Protein AF-A0A6V7PBT8-F1 (afdb_monomer_lite)

Organism: NCBI:txid296719

pLDDT: mean 87.95, std 11.28, range [45.28, 98.25]

Secondary structure (DSSP, 8-state):
----------HHHHHHHHHHHHTPPPPEEEEEE-TTS-EEEEEEEEEEEETTEEEEEEEE---BS-HHHHHHHHHHHHHHHHHHHHT-----TTHHHHHHHHHHHHHHHHHHHHHHHHHHHHHHHHHHHHHHHHHHHHHHHHHHHHHHHHHHHHHHHHHHHHHHHHHHHS--

Radius of gyration: 43.26 Å; chains: 1; bounding box: 89×52×121 Å

Foldseek 3Di:
DDPPDDDDDQLLVVLVVVCVVVVHDDKDKDWDQDPVCWIKIWIWGWADPDPPDTDTDIQIADTDNDNSVRNSRNSVRVVVVCCVRVVDDDDDPCVVVVVVVVVVVVVVVVVVVVVVVVVVVVVVVVVVVVVVVVVVVVVVVVVVVVVVVVVVVVVVVVVVVVVVVVVVVVPD

Sequence (172 aa):
MASHFIVEKNFQRLLRNIYEKFSLPPPRYGITVGSSDQFYAFVDVQVPRCSRFMEVITCWDSPSSDSSLSENEAARAAIETLRNELQFDIRDANYIGKNYFKNLYDSASQKYEDFRNEYEMLKKEHAVLKRFHKSLLDERDRILSDWNEIRASIGKCHNLLAQSDIDSMDAD

Structure (mmCIF, N/CA/C/O backbone):
data_AF-A0A6V7PBT8-F1
#
_entry.id   AF-A0A6V7PBT8-F1
#
loop_
_atom_site.group_PDB
_atom_site.id
_atom_site.type_symbol
_atom_site.label_atom_id
_atom_site.label_alt_id
_atom_site.label_comp_id
_atom_site.label_asym_id
_atom_site.label_entity_id
_atom_site.label_seq_id
_atom_site.pdbx_PDB_ins_code
_atom_site.Cartn_x
_atom_site.Cartn_y
_atom_site.Cartn_z
_atom_site.occupancy
_atom_site.B_iso_or_equiv
_atom_site.auth_seq_id
_atom_site.auth_comp_id
_atom_site.auth_asym_id
_atom_site.auth_atom_id
_atom_site.pdbx_PDB_model_num
ATOM 1 N N . MET A 1 1 ? -24.914 -35.482 15.666 1.00 46.34 1 MET A N 1
ATOM 2 C CA . MET A 1 1 ? -24.834 -34.034 15.389 1.00 46.34 1 MET A CA 1
ATOM 3 C C . MET A 1 1 ? -23.778 -33.463 16.319 1.00 46.34 1 MET A C 1
ATOM 5 O O . MET A 1 1 ? -24.002 -33.472 17.520 1.00 46.34 1 MET A O 1
ATOM 9 N N . ALA A 1 2 ? -22.596 -33.109 15.809 1.00 47.97 2 ALA A N 1
ATOM 10 C CA . ALA A 1 2 ? -21.560 -32.494 16.636 1.00 47.97 2 ALA A CA 1
ATOM 11 C C . ALA A 1 2 ? -22.001 -31.061 16.959 1.00 47.97 2 ALA A C 1
ATOM 13 O O . ALA A 1 2 ? -22.192 -30.259 16.046 1.00 47.97 2 ALA A O 1
ATOM 14 N N . SER A 1 3 ? -22.228 -30.759 18.237 1.00 55.19 3 SER A N 1
ATOM 15 C CA . SER A 1 3 ? -22.480 -29.394 18.691 1.00 55.19 3 SER A CA 1
ATOM 16 C C . SER A 1 3 ? -21.241 -28.556 18.389 1.00 55.19 3 SER A C 1
ATOM 18 O O . SER A 1 3 ? -20.161 -28.838 18.911 1.00 55.19 3 SER A O 1
ATOM 20 N N . HIS A 1 4 ? -21.387 -27.553 17.527 1.00 54.03 4 HIS A N 1
ATOM 21 C CA . HIS A 1 4 ? -20.340 -26.576 17.262 1.00 54.03 4 HIS A CA 1
ATOM 22 C C . HIS A 1 4 ? -20.017 -25.849 18.576 1.00 54.03 4 HIS A C 1
ATOM 24 O O . HIS A 1 4 ? -20.851 -25.118 19.103 1.00 54.03 4 HIS A O 1
ATOM 30 N N . PHE A 1 5 ? -18.831 -26.087 19.136 1.00 63.47 5 PHE A N 1
ATOM 31 C CA . PHE A 1 5 ? -18.360 -25.374 20.320 1.00 63.47 5 PHE A CA 1
ATOM 32 C C . PHE A 1 5 ? -17.802 -24.021 19.876 1.00 63.47 5 PHE A C 1
ATOM 34 O O . PHE A 1 5 ? -16.761 -23.957 19.220 1.00 63.47 5 PHE A O 1
ATOM 41 N N . ILE A 1 6 ? -18.526 -22.947 20.183 1.00 65.75 6 ILE A N 1
ATOM 42 C CA . ILE A 1 6 ? -18.119 -21.575 19.879 1.00 65.75 6 ILE A CA 1
ATOM 43 C C . ILE A 1 6 ? -17.481 -20.996 21.141 1.00 65.75 6 ILE A C 1
ATOM 45 O O . ILE A 1 6 ? -18.119 -20.919 22.188 1.00 65.75 6 ILE A O 1
ATOM 49 N N . VAL A 1 7 ? -16.209 -20.602 21.047 1.00 68.75 7 VAL A N 1
ATOM 50 C CA . VAL A 1 7 ? -15.530 -19.839 22.101 1.00 68.75 7 VAL A CA 1
ATOM 51 C C . VAL A 1 7 ? -15.618 -18.366 21.741 1.00 68.75 7 VAL A C 1
ATOM 53 O O . VAL A 1 7 ? -14.921 -17.902 20.838 1.00 68.75 7 VAL A O 1
ATOM 56 N N . GLU A 1 8 ? -16.459 -17.626 22.452 1.00 69.12 8 GLU A N 1
ATOM 57 C CA . GLU A 1 8 ? -16.557 -16.181 22.277 1.00 69.12 8 GLU A CA 1
ATOM 58 C C . GLU A 1 8 ? -15.432 -15.457 23.020 1.00 69.12 8 GLU A C 1
ATOM 60 O O . GLU A 1 8 ? -15.123 -15.728 24.185 1.00 69.12 8 GLU A O 1
ATOM 65 N N . LYS A 1 9 ? -14.788 -14.512 22.328 1.00 78.88 9 LYS A N 1
ATOM 66 C CA . LYS A 1 9 ? -13.812 -13.619 22.953 1.00 78.88 9 LYS A CA 1
ATOM 67 C C . LYS A 1 9 ? -14.560 -12.564 23.768 1.00 78.88 9 LYS A C 1
ATOM 69 O O . LYS A 1 9 ? -15.407 -11.849 23.243 1.00 78.88 9 LYS A O 1
ATOM 74 N N . ASN A 1 10 ? -14.186 -12.422 25.036 1.00 88.69 10 ASN A N 1
ATOM 75 C CA . ASN A 1 10 ? -14.678 -11.351 25.897 1.00 88.69 10 ASN A CA 1
ATOM 76 C C . ASN A 1 10 ? -13.797 -10.098 25.718 1.00 88.69 10 ASN A C 1
ATOM 78 O O . ASN A 1 10 ? -12.714 -9.985 26.307 1.00 88.69 10 ASN A O 1
ATOM 82 N N . PHE A 1 11 ? -14.251 -9.176 24.871 1.00 90.31 11 PHE A N 1
ATOM 83 C CA . PHE A 1 11 ? -13.593 -7.904 24.590 1.00 90.31 11 PHE A CA 1
ATOM 84 C C . PHE A 1 11 ? -13.675 -6.937 25.768 1.00 90.31 11 PHE A C 1
ATOM 86 O O . PHE A 1 11 ? -12.732 -6.177 25.962 1.00 90.31 11 PHE A O 1
ATOM 93 N N . GLN A 1 12 ? -14.699 -7.011 26.621 1.00 91.56 12 GLN A N 1
ATOM 94 C CA . GLN A 1 12 ? -14.762 -6.181 27.831 1.00 91.56 12 GLN A CA 1
ATOM 95 C C . GLN A 1 12 ? -13.568 -6.447 28.765 1.00 91.56 12 GLN A C 1
ATOM 97 O O . GLN A 1 12 ? -12.930 -5.519 29.271 1.00 91.56 12 GLN A O 1
ATOM 102 N N . ARG A 1 13 ? -13.211 -7.726 28.961 1.00 90.94 13 ARG A N 1
ATOM 103 C CA . ARG A 1 13 ? -12.040 -8.123 29.757 1.00 90.94 13 ARG A CA 1
ATOM 104 C C . ARG A 1 13 ? -10.741 -7.675 29.097 1.00 90.94 13 ARG A C 1
ATOM 106 O O . ARG A 1 13 ? -9.835 -7.208 29.780 1.00 90.94 13 ARG A O 1
ATOM 113 N N . LEU A 1 14 ? -10.646 -7.809 27.776 1.00 90.81 14 LEU A N 1
ATOM 114 C CA . LEU A 1 14 ? -9.475 -7.351 27.031 1.00 90.81 14 LEU A CA 1
ATOM 115 C C . LEU A 1 14 ? -9.308 -5.827 27.122 1.00 90.81 14 LEU A C 1
ATOM 117 O O . LEU A 1 14 ? -8.197 -5.364 27.368 1.00 90.81 14 LEU A O 1
ATOM 121 N N . LEU A 1 15 ? -10.399 -5.067 26.994 1.00 92.12 15 LEU A N 1
ATOM 122 C CA . LEU A 1 15 ? -10.407 -3.616 27.153 1.00 92.12 15 LEU A CA 1
ATOM 123 C C . LEU A 1 15 ? -9.925 -3.236 28.554 1.00 92.12 15 LEU A C 1
ATOM 125 O O . LEU A 1 15 ? -9.025 -2.415 28.681 1.00 92.12 15 LEU A O 1
ATOM 129 N N . ARG A 1 16 ? -10.423 -3.896 29.606 1.00 91.62 16 ARG A N 1
ATOM 130 C CA . ARG A 1 16 ? -9.945 -3.663 30.979 1.00 91.62 16 ARG A CA 1
ATOM 131 C C . ARG A 1 16 ? -8.432 -3.865 31.113 1.00 91.62 16 ARG A C 1
ATOM 133 O O . ARG A 1 16 ? -7.751 -2.986 31.629 1.00 91.62 16 ARG A O 1
ATOM 140 N N . ASN A 1 17 ? -7.902 -4.963 30.575 1.00 91.06 17 ASN A N 1
ATOM 141 C CA . ASN A 1 17 ? -6.462 -5.239 30.604 1.00 91.06 17 ASN A CA 1
ATOM 142 C C . ASN A 1 17 ? -5.644 -4.170 29.855 1.00 91.06 17 ASN A C 1
ATOM 144 O O . ASN A 1 17 ? -4.527 -3.850 30.257 1.00 91.06 17 ASN A O 1
ATOM 148 N N . ILE A 1 18 ? -6.177 -3.625 28.755 1.00 90.75 18 ILE A N 1
ATOM 14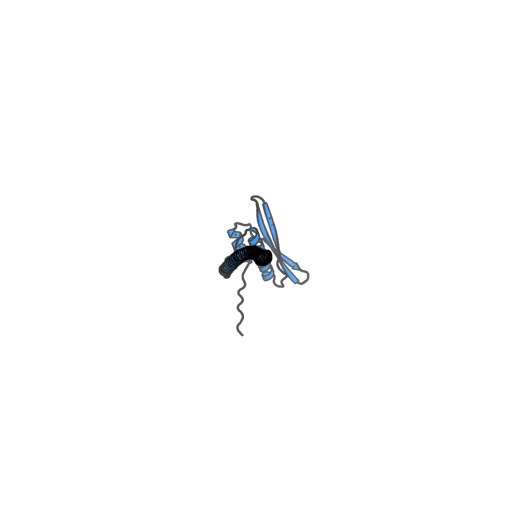9 C CA . ILE A 1 18 ? -5.549 -2.520 28.016 1.00 90.75 18 ILE A CA 1
ATOM 150 C C . ILE A 1 18 ? -5.500 -1.271 28.903 1.00 90.75 18 ILE A C 1
ATOM 152 O O . ILE A 1 18 ? -4.437 -0.674 29.050 1.00 90.75 18 ILE A O 1
ATOM 156 N N . TYR A 1 19 ? -6.611 -0.914 29.547 1.00 91.12 19 TYR A N 1
ATOM 157 C CA . TYR A 1 19 ? -6.683 0.253 30.429 1.00 91.12 19 TYR A CA 1
ATOM 158 C C . TYR A 1 19 ? -5.721 0.167 31.607 1.00 91.12 19 TYR A C 1
ATOM 160 O O . TYR A 1 19 ? -5.009 1.130 31.877 1.00 91.12 19 TYR A O 1
ATOM 168 N N . GLU A 1 20 ? -5.649 -0.992 32.261 1.00 90.94 20 GLU A N 1
ATOM 169 C CA . GLU A 1 20 ? -4.694 -1.237 33.345 1.00 90.94 20 GLU A CA 1
ATOM 170 C C . GLU A 1 20 ? -3.250 -1.067 32.862 1.00 90.94 20 GLU A C 1
ATOM 172 O O . GLU A 1 20 ? -2.430 -0.453 33.541 1.00 90.94 20 GLU A O 1
ATOM 177 N N . LYS A 1 21 ? -2.937 -1.552 31.656 1.00 91.94 21 LYS A N 1
ATOM 178 C CA . LYS A 1 21 ? -1.586 -1.478 31.094 1.00 91.94 21 LYS A CA 1
ATOM 179 C C . LYS A 1 21 ? -1.159 -0.062 30.705 1.00 91.94 21 LYS A C 1
ATOM 181 O O . LYS A 1 21 ? 0.026 0.249 30.790 1.00 91.94 21 LYS A O 1
ATOM 186 N N . PHE A 1 22 ? -2.101 0.775 30.278 1.00 89.06 22 PHE A N 1
ATOM 187 C CA . PHE A 1 22 ? -1.857 2.183 29.948 1.00 89.06 22 PHE A CA 1
ATOM 188 C C . PHE A 1 22 ? -2.148 3.140 31.115 1.00 89.06 22 PHE A C 1
ATOM 190 O O . PHE A 1 22 ? -2.034 4.352 30.941 1.00 89.06 22 PHE A O 1
ATOM 197 N N . SER A 1 23 ? -2.507 2.621 32.295 1.00 89.19 23 SER A N 1
ATOM 198 C CA . SER A 1 23 ? -2.910 3.414 33.466 1.00 89.19 23 SER A CA 1
ATOM 199 C C . SER A 1 23 ? -4.028 4.421 33.159 1.00 89.19 23 SER A C 1
ATOM 201 O O . SER A 1 23 ? -4.028 5.544 33.666 1.00 89.19 23 SER A O 1
ATOM 203 N N . LEU A 1 24 ? -4.976 4.034 32.301 1.00 87.94 24 LEU A N 1
ATOM 204 C CA . LEU A 1 24 ? -6.094 4.881 31.891 1.00 87.94 24 LEU A CA 1
ATOM 205 C C . LEU A 1 24 ? -7.264 4.782 32.886 1.00 87.94 24 LEU A C 1
ATOM 207 O O . LEU A 1 24 ? -7.486 3.718 33.473 1.00 87.94 24 LEU A O 1
ATOM 211 N N . PRO A 1 25 ? -8.064 5.853 33.056 1.00 87.12 25 PRO A N 1
ATOM 212 C CA . PRO A 1 25 ? -9.277 5.813 33.873 1.00 87.12 25 PRO A CA 1
ATOM 213 C C . PRO A 1 25 ? -10.275 4.790 33.321 1.00 87.12 25 PRO A C 1
ATOM 215 O O . PRO A 1 25 ? -10.427 4.752 32.109 1.00 87.12 25 PRO A O 1
ATOM 218 N N . PRO A 1 26 ? -10.996 4.011 34.146 1.00 88.50 26 PRO A N 1
ATOM 219 C CA . PRO A 1 26 ? -11.849 2.924 33.662 1.00 88.50 26 PRO A CA 1
ATOM 220 C C . PRO A 1 26 ? -12.840 3.346 32.559 1.00 88.50 26 PRO A C 1
ATOM 222 O O . PRO A 1 26 ? -13.434 4.426 32.665 1.00 88.50 26 PRO A O 1
ATOM 225 N N . PRO A 1 27 ? -13.059 2.498 31.532 1.00 90.56 27 PRO A N 1
ATOM 226 C CA . PRO A 1 27 ? -14.037 2.772 30.484 1.00 90.56 27 PRO A CA 1
ATOM 227 C C . PRO A 1 27 ? -15.448 2.812 31.075 1.00 90.56 27 PRO A C 1
ATOM 229 O O . PRO A 1 27 ? -15.775 2.026 31.971 1.00 90.56 27 PRO A O 1
ATOM 232 N N . ARG A 1 28 ? -16.289 3.718 30.570 1.00 92.12 28 ARG A N 1
ATOM 233 C CA . ARG A 1 28 ? -17.689 3.824 30.999 1.00 92.12 28 ARG A CA 1
ATOM 234 C C . ARG A 1 28 ? -18.585 3.202 29.947 1.00 92.12 28 ARG A C 1
ATOM 236 O O . ARG A 1 28 ? -18.503 3.573 28.785 1.00 92.12 28 ARG A O 1
ATOM 243 N N . TYR A 1 29 ? -19.422 2.273 30.381 1.00 92.69 29 TYR A N 1
ATOM 244 C CA . TYR A 1 29 ? -20.397 1.606 29.532 1.00 92.69 29 TYR A CA 1
ATOM 245 C C . TYR A 1 29 ? -21.762 2.257 29.714 1.00 92.69 29 TYR A C 1
ATOM 247 O O . TYR A 1 29 ? -22.119 2.662 30.825 1.00 92.69 29 TYR A O 1
ATOM 255 N N . GLY A 1 30 ? -22.533 2.310 28.638 1.00 91.12 30 GLY A N 1
ATOM 256 C CA . GLY A 1 30 ? -23.950 2.619 28.690 1.00 91.12 30 GLY A CA 1
ATOM 257 C C . GLY A 1 30 ? -24.709 1.822 27.642 1.00 91.12 30 GLY A C 1
ATOM 258 O O . GLY A 1 30 ? -24.142 1.414 26.633 1.00 91.12 30 GLY A O 1
ATOM 259 N N . ILE A 1 31 ? -25.992 1.591 27.902 1.00 90.69 31 ILE A N 1
ATOM 260 C CA . ILE A 1 31 ? -26.905 0.922 26.978 1.00 90.69 31 ILE A CA 1
ATOM 261 C C . ILE A 1 31 ? -28.120 1.818 26.788 1.00 90.69 31 ILE A C 1
ATOM 263 O O . ILE A 1 31 ? -28.671 2.358 27.751 1.00 90.69 31 ILE A O 1
ATOM 267 N N . THR A 1 32 ? -28.558 1.943 25.545 1.00 87.94 32 THR A N 1
ATOM 268 C CA . THR A 1 32 ? -29.843 2.518 25.174 1.00 87.94 32 THR A CA 1
ATOM 269 C C . THR A 1 32 ? -30.680 1.457 24.462 1.00 87.94 32 THR A C 1
ATOM 271 O O . THR A 1 32 ? -30.161 0.579 23.773 1.00 87.94 32 THR A O 1
ATOM 274 N N . VAL A 1 33 ? -31.995 1.499 24.673 1.00 85.81 33 VAL A N 1
ATOM 275 C CA . VAL A 1 33 ? -32.943 0.606 23.995 1.00 85.81 33 VAL A CA 1
ATOM 276 C C . VAL A 1 33 ? -33.624 1.411 22.897 1.00 85.81 33 VAL A C 1
ATOM 278 O O . VAL A 1 33 ? -34.223 2.454 23.164 1.00 85.81 33 VAL A O 1
ATOM 281 N N . GLY A 1 34 ? -33.478 0.956 21.655 1.00 81.00 34 GLY A N 1
ATOM 282 C CA . GLY A 1 34 ? -34.108 1.580 20.499 1.00 81.00 34 GLY A CA 1
ATOM 283 C C . GLY A 1 34 ? -35.600 1.261 20.403 1.00 81.00 34 GLY A C 1
ATOM 284 O O . GLY A 1 34 ? -36.131 0.409 21.108 1.00 81.00 34 GLY A O 1
ATOM 285 N N . SER A 1 35 ? -36.281 1.894 19.450 1.00 77.12 35 SER A N 1
ATOM 286 C CA . SER A 1 35 ? -37.722 1.720 19.198 1.00 77.12 35 SER A CA 1
ATOM 287 C C . SER A 1 35 ? -38.136 0.323 18.701 1.00 77.12 35 SER A C 1
ATOM 289 O O . SER A 1 35 ? -39.319 0.087 18.481 1.00 77.12 35 SER A O 1
ATOM 291 N N . SER A 1 36 ? -37.178 -0.584 18.488 1.00 80.19 36 SER A N 1
ATOM 292 C CA . SER A 1 36 ? -37.372 -1.930 17.921 1.00 80.19 36 SER A CA 1
ATOM 293 C C . SER A 1 36 ? -36.946 -3.056 18.878 1.00 80.19 36 SER A C 1
ATOM 295 O O . SER A 1 36 ? -36.557 -4.119 18.405 1.00 80.19 36 SER A O 1
ATOM 297 N N . ASP A 1 37 ? -36.925 -2.809 20.196 1.00 81.25 37 ASP A N 1
ATOM 298 C CA . ASP A 1 37 ? -36.386 -3.729 21.223 1.00 81.25 37 ASP A CA 1
ATOM 299 C C . ASP A 1 37 ? -34.937 -4.186 20.955 1.00 81.25 37 ASP A C 1
ATOM 301 O O . ASP A 1 37 ? -34.492 -5.248 21.386 1.00 81.25 37 ASP A O 1
ATOM 305 N N . GLN A 1 38 ? -34.176 -3.362 20.232 1.00 86.06 38 GLN A N 1
ATOM 306 C CA . GLN A 1 38 ? -32.752 -3.569 19.992 1.00 86.06 38 GLN A CA 1
ATOM 307 C C . GLN A 1 38 ? -31.939 -2.783 21.015 1.00 86.06 38 GLN A C 1
ATOM 309 O O . GLN A 1 38 ? -32.213 -1.606 21.271 1.00 86.06 38 GLN A O 1
ATOM 314 N N . PHE A 1 39 ? -30.926 -3.437 21.569 1.00 86.12 39 PHE A N 1
ATOM 315 C CA . PHE A 1 39 ? -29.930 -2.827 22.431 1.00 86.12 39 PHE A CA 1
ATOM 316 C C . PHE A 1 39 ? -28.849 -2.160 21.583 1.00 86.12 39 PHE A C 1
ATOM 318 O O . PHE A 1 39 ? -28.380 -2.733 20.596 1.00 86.12 39 PHE A O 1
ATOM 325 N N . TYR A 1 40 ? -28.484 -0.953 22.000 1.00 88.44 40 TYR A N 1
ATOM 326 C CA . TYR A 1 40 ? -27.349 -0.192 21.505 1.00 88.44 40 TYR A CA 1
ATOM 327 C C . TYR A 1 40 ? -26.460 0.125 22.699 1.00 88.44 40 TYR A C 1
ATOM 329 O O . TYR A 1 40 ? -26.849 0.881 23.594 1.00 88.44 40 TYR A O 1
ATOM 337 N N . ALA A 1 41 ? -25.278 -0.462 22.740 1.00 92.38 41 ALA A N 1
ATOM 338 C CA . ALA A 1 41 ? -24.288 -0.183 23.756 1.00 92.38 41 ALA A CA 1
ATOM 339 C C . ALA A 1 41 ? -23.275 0.834 23.246 1.00 92.38 41 ALA A C 1
ATOM 341 O O . ALA A 1 41 ? -22.904 0.878 22.073 1.00 92.38 41 ALA A O 1
ATOM 342 N N . PHE A 1 42 ? -22.761 1.627 24.171 1.00 93.25 42 PHE A N 1
ATOM 343 C CA . PHE A 1 42 ? -21.616 2.475 23.922 1.00 93.25 42 PHE A CA 1
ATOM 344 C C . PHE A 1 42 ? -20.581 2.329 25.022 1.00 93.25 42 PHE A C 1
ATOM 346 O O . PHE A 1 42 ? -20.885 1.994 26.171 1.00 93.25 42 PHE A O 1
ATOM 353 N N . VAL A 1 43 ? -19.340 2.621 24.651 1.00 95.00 43 VAL A N 1
ATOM 354 C CA . VAL A 1 43 ? -18.216 2.732 25.567 1.00 95.00 43 VAL A CA 1
ATOM 355 C C . VAL A 1 43 ? -17.552 4.081 25.378 1.00 95.00 43 VAL A C 1
ATOM 357 O O . VAL A 1 43 ? -17.031 4.381 24.304 1.00 95.00 43 VAL A O 1
ATOM 360 N N . ASP A 1 44 ? -17.519 4.871 26.443 1.00 94.19 44 ASP A N 1
ATOM 361 C CA . ASP A 1 44 ? -16.733 6.094 26.492 1.00 94.19 44 ASP A CA 1
ATOM 362 C C . ASP A 1 44 ? -15.296 5.763 26.889 1.00 94.19 44 ASP A C 1
ATOM 364 O O . ASP A 1 44 ? -15.022 5.274 27.998 1.00 94.19 44 ASP A O 1
ATOM 368 N N . VAL A 1 45 ? -14.367 6.063 25.981 1.00 92.31 45 VAL A N 1
ATOM 369 C CA . VAL A 1 45 ? -12.932 5.886 26.186 1.00 92.31 45 VAL A CA 1
ATOM 370 C C . VAL A 1 45 ? -12.225 7.219 26.370 1.00 92.31 45 VAL A C 1
ATOM 372 O O . VAL A 1 45 ? -12.508 8.181 25.666 1.00 92.31 45 VAL A O 1
ATOM 375 N N . GLN A 1 46 ? -11.295 7.286 27.325 1.00 89.88 46 GLN A N 1
ATOM 376 C CA . GLN A 1 46 ? -10.496 8.487 27.563 1.00 89.88 46 GLN A CA 1
ATOM 377 C C . GLN A 1 46 ? -9.144 8.357 26.871 1.00 89.88 46 GLN A C 1
ATOM 379 O O . GLN A 1 46 ? -8.366 7.458 27.194 1.00 89.88 46 GLN A O 1
ATOM 384 N N . VAL A 1 47 ? -8.858 9.274 25.949 1.00 87.62 47 VAL A N 1
ATOM 385 C CA . VAL A 1 47 ? -7.630 9.296 25.153 1.00 87.62 47 VAL A CA 1
ATOM 386 C C . VAL A 1 47 ? -6.794 10.526 25.524 1.00 87.62 47 VAL A C 1
ATOM 388 O O . VAL A 1 47 ? -7.265 11.657 25.373 1.00 87.62 47 VAL A O 1
ATOM 391 N N . PRO A 1 48 ? -5.552 10.349 26.006 1.00 85.69 48 PRO A N 1
ATOM 392 C CA . PRO A 1 48 ? -4.656 11.467 26.274 1.00 85.69 48 PRO A CA 1
ATOM 393 C C . PRO A 1 48 ? -4.179 12.091 24.958 1.00 85.69 48 PRO A C 1
ATOM 395 O O . PRO A 1 48 ? -3.511 11.432 24.165 1.00 85.69 48 PRO A O 1
ATOM 398 N N . ARG A 1 49 ? -4.477 13.376 24.728 1.00 84.38 49 ARG A N 1
ATOM 399 C CA . ARG A 1 49 ? -3.919 14.127 23.579 1.00 84.38 49 ARG A CA 1
ATOM 400 C C . ARG A 1 49 ? -2.662 14.895 23.949 1.00 84.38 49 ARG A C 1
ATOM 402 O O . ARG A 1 49 ? -1.757 15.049 23.136 1.00 84.38 49 ARG A O 1
ATOM 409 N N . CYS A 1 50 ? -2.604 15.384 25.183 1.00 76.38 50 CYS A N 1
ATOM 410 C CA . CYS A 1 50 ? -1.424 16.014 25.757 1.00 76.38 50 CYS A CA 1
ATOM 411 C C . CYS A 1 50 ? -1.412 15.807 27.276 1.00 76.38 50 CYS A C 1
ATOM 413 O O . CYS A 1 50 ? -2.364 15.283 27.849 1.00 76.38 50 CYS A O 1
ATOM 415 N N . SER A 1 51 ? -0.355 16.262 27.952 1.00 75.00 51 SER A N 1
ATOM 416 C CA . SER A 1 51 ? -0.164 16.062 29.398 1.00 75.00 51 SER A CA 1
ATOM 417 C C . SER A 1 51 ? -1.279 16.621 30.295 1.00 75.00 51 SER A C 1
ATOM 419 O O . SER A 1 51 ? -1.305 16.311 31.483 1.00 75.00 51 SER A O 1
ATOM 421 N N . ARG A 1 52 ? -2.180 17.455 29.763 1.00 80.06 52 ARG A N 1
ATOM 422 C CA . ARG A 1 52 ? -3.261 18.109 30.520 1.00 80.06 52 ARG A CA 1
ATOM 423 C C . ARG A 1 52 ? -4.655 17.896 29.935 1.00 80.06 52 ARG A C 1
ATOM 425 O O . ARG A 1 52 ? -5.620 18.339 30.548 1.00 80.06 52 ARG A O 1
ATOM 432 N N . PHE A 1 53 ? -4.769 17.277 28.761 1.00 84.50 53 PHE A N 1
ATOM 433 C CA . PHE A 1 53 ? -6.036 17.157 28.047 1.00 84.50 53 PHE A CA 1
ATOM 434 C C . PHE A 1 53 ? -6.337 15.699 27.718 1.00 84.50 53 PHE A C 1
ATOM 436 O O . PHE A 1 53 ? -5.581 15.037 26.998 1.00 84.50 53 PHE A O 1
ATOM 443 N N . MET A 1 54 ? -7.474 15.246 28.239 1.00 85.94 54 MET A N 1
ATOM 444 C CA . MET A 1 54 ? -8.084 13.962 27.929 1.00 85.94 54 MET A CA 1
ATOM 445 C C . MET A 1 54 ? -9.305 14.225 27.055 1.00 85.94 54 MET A C 1
ATOM 447 O O . MET A 1 54 ? -10.199 14.973 27.451 1.00 85.94 54 MET A O 1
ATOM 451 N N . GLU A 1 55 ? -9.343 13.607 25.884 1.00 90.56 55 GLU A N 1
ATOM 452 C CA . GLU A 1 55 ? -10.539 13.567 25.052 1.00 90.56 55 GLU A CA 1
ATOM 453 C C . GLU A 1 55 ? -11.371 12.340 25.424 1.00 90.56 55 GLU A C 1
ATOM 455 O O . GLU A 1 55 ? -10.814 11.268 25.666 1.00 90.56 55 GLU A O 1
ATOM 460 N N . VAL A 1 56 ? -12.694 12.487 25.472 1.00 92.44 56 VAL A N 1
ATOM 461 C CA . VAL A 1 56 ? -13.614 11.354 25.612 1.00 92.44 56 VAL A CA 1
ATOM 462 C C . VAL A 1 56 ? -14.154 11.015 24.231 1.00 92.44 56 VAL A C 1
ATOM 464 O O . VAL A 1 56 ? -14.769 11.866 23.593 1.00 92.44 56 VAL A O 1
ATOM 467 N N . ILE A 1 57 ? -13.934 9.782 23.784 1.00 92.06 57 ILE A N 1
ATOM 468 C CA . ILE A 1 57 ? -14.450 9.265 22.517 1.00 92.06 57 ILE A CA 1
ATOM 469 C C . ILE A 1 57 ? -15.500 8.202 22.827 1.00 92.06 57 ILE A C 1
ATOM 471 O O . ILE A 1 57 ? -15.201 7.201 23.478 1.00 92.06 57 ILE A O 1
ATOM 475 N N . THR A 1 58 ? -16.721 8.402 22.342 1.00 93.88 58 THR A N 1
ATOM 476 C CA . THR A 1 58 ? -17.810 7.429 22.474 1.00 93.88 58 THR A CA 1
ATOM 477 C C . THR A 1 58 ? -17.771 6.439 21.316 1.00 93.88 58 THR A C 1
ATOM 479 O O . THR A 1 58 ? -17.888 6.824 20.152 1.00 93.88 58 THR A O 1
ATOM 482 N N . CYS A 1 59 ? -17.623 5.156 21.631 1.00 92.69 59 CYS A N 1
ATOM 483 C CA . CYS A 1 59 ? -17.610 4.067 20.661 1.00 92.69 59 CYS A CA 1
ATOM 484 C C . CYS A 1 59 ? -18.921 3.288 20.763 1.00 92.69 59 CYS A C 1
ATOM 486 O O . CYS A 1 59 ? -19.201 2.707 21.808 1.00 92.69 59 CYS A O 1
ATOM 488 N N . TRP A 1 60 ? -19.705 3.289 19.689 1.00 92.31 60 TRP A N 1
ATOM 489 C CA . TRP A 1 60 ? -20.988 2.591 19.611 1.00 92.31 60 TRP A CA 1
ATOM 490 C C . TRP A 1 60 ? -20.825 1.186 19.038 1.00 92.31 60 TRP A C 1
ATOM 492 O O . TRP A 1 60 ? -19.929 0.930 18.228 1.00 92.31 60 TRP A O 1
ATOM 502 N N . ASP A 1 61 ? -21.699 0.287 19.462 1.00 89.25 61 ASP A N 1
ATOM 503 C CA . ASP A 1 61 ? -21.865 -1.024 18.856 1.00 89.25 61 ASP A CA 1
ATOM 504 C C . ASP A 1 61 ? -22.741 -0.999 17.595 1.00 89.25 61 ASP A C 1
ATOM 506 O O . ASP A 1 61 ? -23.168 0.043 17.091 1.00 89.25 61 ASP A O 1
ATOM 510 N N . SER A 1 62 ? -22.994 -2.199 17.074 1.00 83.44 62 SER A N 1
ATOM 511 C CA . SER A 1 62 ? -24.075 -2.446 16.125 1.00 83.44 62 SER A CA 1
ATOM 512 C C . SER A 1 62 ? -25.320 -2.944 16.869 1.00 83.44 62 SER A C 1
ATOM 514 O O . SER A 1 62 ? -25.165 -3.737 17.798 1.00 83.44 62 SER A O 1
ATOM 516 N N . PRO A 1 63 ? -26.537 -2.563 16.432 1.00 82.19 63 PRO A N 1
ATOM 517 C CA . PRO A 1 63 ? -27.775 -2.999 17.067 1.00 82.19 63 PRO A CA 1
ATOM 518 C C . PRO A 1 63 ? -27.851 -4.514 17.242 1.00 82.19 63 PRO A C 1
ATOM 520 O O . PRO A 1 63 ? -27.652 -5.271 16.288 1.00 82.19 63 PRO A O 1
ATOM 523 N N . SER A 1 64 ? -28.202 -4.947 18.450 1.00 84.25 64 SER A N 1
ATOM 524 C CA . SER A 1 64 ? -28.291 -6.362 18.811 1.00 84.25 64 SER A CA 1
ATOM 525 C C . SER A 1 64 ? -29.545 -6.647 19.634 1.00 84.25 64 SER A C 1
ATOM 527 O O . SER A 1 64 ? -30.018 -5.809 20.397 1.00 84.25 64 SER A O 1
ATOM 529 N N . SER A 1 65 ? -30.089 -7.856 19.505 1.00 86.19 65 SER A N 1
ATOM 530 C CA . SER A 1 65 ? -31.169 -8.352 20.371 1.00 86.19 65 SER A CA 1
ATOM 531 C C . SER A 1 65 ? -30.674 -8.804 21.752 1.00 86.19 65 SER A C 1
ATOM 533 O O . SER A 1 65 ? -31.478 -9.147 22.612 1.00 86.19 65 SER A O 1
ATOM 535 N N . ASP A 1 66 ? -29.358 -8.839 21.958 1.00 86.69 66 ASP A N 1
ATOM 536 C CA . ASP A 1 66 ? -28.701 -9.241 23.200 1.00 86.69 66 ASP A CA 1
ATOM 537 C C . ASP A 1 66 ? -27.802 -8.102 23.692 1.00 86.69 66 ASP A C 1
ATOM 539 O O . ASP A 1 66 ? -26.876 -7.676 22.989 1.00 86.69 66 ASP A O 1
ATOM 543 N N . SER A 1 67 ? -28.078 -7.627 24.908 1.00 85.81 67 SER A N 1
ATOM 544 C CA . SER A 1 67 ? -27.345 -6.538 25.551 1.00 85.81 67 SER A CA 1
ATOM 545 C C . SER A 1 67 ? -25.887 -6.896 25.848 1.00 85.81 67 SER A C 1
ATOM 547 O O . SER A 1 67 ? -25.019 -6.033 25.803 1.00 85.81 67 SER A O 1
ATOM 549 N N . SER A 1 68 ? -25.586 -8.163 26.135 1.00 86.06 68 SER A N 1
ATOM 550 C CA . SER A 1 68 ? -24.219 -8.611 26.407 1.00 86.06 68 SER A CA 1
ATOM 551 C C . SER A 1 68 ? -23.371 -8.649 25.134 1.00 86.06 68 SER A C 1
ATOM 553 O O . SER A 1 68 ? -22.220 -8.208 25.148 1.00 86.06 68 SER A O 1
ATOM 555 N N . LEU A 1 69 ? -23.951 -9.095 24.012 1.00 86.19 69 LEU A N 1
ATOM 556 C CA . LEU A 1 69 ? -23.303 -9.038 22.697 1.00 86.19 69 LEU A CA 1
ATOM 557 C C . LEU A 1 69 ? -23.073 -7.588 22.262 1.00 86.19 69 LEU A C 1
ATOM 559 O O . LEU A 1 69 ? -21.979 -7.247 21.818 1.00 86.19 69 LEU A O 1
ATOM 563 N N . SER A 1 70 ? -24.087 -6.748 22.464 1.00 88.50 70 SER A N 1
ATOM 564 C CA . SER A 1 70 ? -24.073 -5.301 22.243 1.00 88.50 70 SER A CA 1
ATOM 565 C C . SER A 1 70 ? -22.896 -4.631 22.973 1.00 88.50 70 SER A C 1
ATOM 567 O O . SER A 1 70 ? -22.006 -4.052 22.348 1.00 88.50 70 SER A O 1
ATOM 569 N N . GLU A 1 71 ? -22.773 -4.818 24.291 1.00 90.31 71 GLU A N 1
ATOM 570 C CA . GLU A 1 71 ? -21.651 -4.270 25.066 1.00 90.31 71 GLU A CA 1
ATOM 571 C C . GLU A 1 71 ? -20.286 -4.829 24.650 1.00 90.31 71 GLU A C 1
ATOM 573 O O . GLU A 1 71 ? -19.281 -4.113 24.661 1.00 90.31 71 GLU A O 1
ATOM 578 N N . ASN A 1 72 ? -20.215 -6.123 24.331 1.00 90.81 72 ASN A N 1
ATOM 579 C CA . ASN A 1 72 ? -18.968 -6.757 23.912 1.00 90.81 72 ASN A CA 1
ATOM 580 C C . ASN A 1 72 ? -18.484 -6.194 22.566 1.00 90.81 72 ASN A C 1
ATOM 582 O O . ASN A 1 72 ? -17.282 -6.015 22.361 1.00 90.81 72 ASN A O 1
ATOM 586 N N . GLU A 1 73 ? -19.413 -5.857 21.677 1.00 89.25 73 GLU A N 1
ATOM 587 C CA . GLU A 1 73 ? -19.127 -5.232 20.392 1.00 89.25 73 GLU A CA 1
ATOM 588 C C . GLU A 1 73 ? -18.751 -3.749 20.541 1.00 89.25 73 GLU A C 1
ATOM 590 O O . GLU A 1 73 ? -17.774 -3.306 19.932 1.00 89.25 73 GLU A O 1
ATOM 595 N N . ALA A 1 74 ? -19.415 -3.005 21.435 1.00 92.69 74 ALA A N 1
ATOM 596 C CA . ALA A 1 74 ? -18.990 -1.650 21.803 1.00 92.69 74 ALA A CA 1
ATOM 597 C C . ALA A 1 74 ? -17.561 -1.654 22.380 1.00 92.69 74 ALA A C 1
ATOM 599 O O . ALA A 1 74 ? -16.727 -0.820 22.019 1.00 92.69 74 ALA A O 1
ATOM 600 N N . ALA A 1 75 ? -17.233 -2.641 23.225 1.00 93.31 75 ALA A N 1
ATOM 601 C CA . ALA A 1 75 ? -15.877 -2.832 23.735 1.00 93.31 75 ALA A CA 1
ATOM 602 C C . ALA A 1 75 ? -14.884 -3.162 22.611 1.00 93.31 75 ALA A C 1
ATOM 604 O O . ALA A 1 75 ? -13.766 -2.649 22.617 1.00 93.31 75 ALA A O 1
ATOM 605 N N . ARG A 1 76 ? -15.270 -3.979 21.623 1.00 92.25 76 ARG A N 1
ATOM 606 C CA . ARG A 1 76 ? -14.436 -4.268 20.447 1.00 92.25 76 ARG A CA 1
ATOM 607 C C . ARG A 1 76 ? -14.127 -2.993 19.656 1.00 92.25 76 ARG A C 1
ATOM 609 O O . ARG A 1 76 ? -12.963 -2.769 19.324 1.00 92.25 76 ARG A O 1
ATOM 616 N N . ALA A 1 77 ? -15.133 -2.155 19.406 1.00 92.38 77 ALA A N 1
ATOM 617 C CA . ALA A 1 77 ? -14.965 -0.867 18.735 1.00 92.38 77 ALA A CA 1
ATOM 618 C C . ALA A 1 77 ? -14.052 0.076 19.541 1.00 92.38 77 ALA A C 1
ATOM 620 O O . ALA A 1 77 ? -13.118 0.655 18.994 1.00 92.38 77 ALA A O 1
ATOM 621 N N . ALA A 1 78 ? -14.241 0.150 20.861 1.00 93.38 78 ALA A N 1
ATOM 622 C CA . ALA A 1 78 ? -13.384 0.915 21.766 1.00 93.38 78 ALA A CA 1
ATOM 623 C C . ALA A 1 78 ? -11.912 0.471 21.731 1.00 93.38 78 ALA A C 1
ATOM 625 O O . ALA A 1 78 ? -11.007 1.308 21.701 1.00 93.38 78 ALA A O 1
ATOM 626 N N . ILE A 1 79 ? -11.654 -0.842 21.700 1.00 93.12 79 ILE A N 1
ATOM 627 C CA . ILE A 1 79 ? -10.299 -1.388 21.547 1.00 93.12 79 ILE A CA 1
ATOM 628 C C . ILE A 1 79 ? -9.686 -0.936 20.221 1.00 93.12 79 ILE A C 1
ATOM 630 O O . ILE A 1 79 ? -8.515 -0.562 20.193 1.00 93.12 79 ILE A O 1
ATOM 634 N N . GLU A 1 80 ? -10.448 -0.988 19.130 1.00 90.69 80 GLU A N 1
ATOM 635 C CA . GLU A 1 80 ? -9.984 -0.587 17.803 1.00 90.69 80 GLU A CA 1
ATOM 636 C C . GLU A 1 80 ? -9.637 0.907 17.749 1.00 90.69 80 GLU A C 1
ATOM 638 O O . GLU A 1 80 ? -8.553 1.264 17.283 1.00 90.69 80 GLU A O 1
ATOM 643 N N . THR A 1 81 ? -10.482 1.761 18.330 1.00 91.56 81 THR A N 1
ATOM 644 C CA . THR A 1 81 ? -10.207 3.193 18.503 1.00 91.56 81 THR A CA 1
ATOM 645 C C . THR A 1 81 ? -8.911 3.412 19.279 1.00 91.56 81 THR A C 1
ATOM 647 O O . THR A 1 81 ? -7.992 4.057 18.779 1.00 91.56 81 THR A O 1
ATOM 650 N N . LEU A 1 82 ? -8.772 2.812 20.465 1.00 91.38 82 LEU A N 1
ATOM 651 C CA . LEU A 1 82 ? -7.565 2.965 21.284 1.00 91.38 82 LEU A CA 1
ATOM 652 C C . LEU A 1 82 ? -6.312 2.436 20.593 1.00 91.38 82 LEU A C 1
ATOM 654 O O . LEU A 1 82 ? -5.240 3.016 20.742 1.00 91.38 82 LEU A O 1
ATOM 658 N N . ARG A 1 83 ? -6.433 1.347 19.833 1.00 91.44 83 ARG A N 1
ATOM 659 C CA . ARG A 1 83 ? -5.329 0.784 19.057 1.00 91.44 83 ARG A CA 1
ATOM 660 C C . ARG A 1 83 ? -4.797 1.795 18.046 1.00 91.44 83 ARG A C 1
ATOM 662 O O . ARG A 1 83 ? -3.583 1.933 17.920 1.00 91.44 83 ARG A O 1
ATOM 669 N N . ASN A 1 84 ? -5.693 2.493 17.352 1.00 89.00 84 ASN A N 1
ATOM 670 C CA . ASN A 1 84 ? -5.325 3.513 16.374 1.00 89.00 84 ASN A CA 1
ATOM 671 C C . ASN A 1 84 ? -4.729 4.753 17.055 1.00 89.00 84 ASN A C 1
ATOM 673 O O . ASN A 1 84 ? -3.720 5.276 16.589 1.00 89.00 84 ASN A O 1
ATOM 677 N N . GLU A 1 85 ? -5.306 5.176 18.180 1.00 90.31 85 GLU A N 1
ATOM 678 C CA . GLU A 1 85 ? -4.892 6.390 18.892 1.00 90.31 85 GLU A CA 1
ATOM 679 C C . GLU A 1 85 ? -3.563 6.238 19.643 1.00 90.31 85 GLU A C 1
ATOM 681 O O . GLU A 1 85 ? -2.719 7.130 19.623 1.00 90.31 85 GLU A O 1
ATOM 686 N N . LEU A 1 86 ? -3.351 5.093 20.295 1.00 88.69 86 LEU A N 1
ATOM 687 C CA . LEU A 1 86 ? -2.161 4.813 21.106 1.00 88.69 86 LEU A CA 1
ATOM 688 C C . LEU A 1 86 ? -1.116 3.964 20.365 1.00 88.69 86 LEU A C 1
ATOM 690 O O . LEU A 1 86 ? -0.081 3.631 20.939 1.00 88.69 86 LEU A O 1
ATOM 694 N N . GLN A 1 87 ? -1.388 3.599 19.108 1.00 89.19 87 GLN A N 1
ATOM 695 C CA . GLN A 1 87 ? -0.493 2.857 18.211 1.00 89.19 87 GLN A CA 1
ATOM 696 C C . GLN A 1 87 ? 0.100 1.576 18.820 1.00 89.19 87 GLN A C 1
ATOM 698 O O . GLN A 1 87 ? 1.281 1.270 18.647 1.00 89.19 87 GLN A O 1
ATOM 703 N N . PHE A 1 88 ? -0.716 0.800 19.534 1.00 88.69 88 PHE A N 1
ATOM 704 C CA . PHE A 1 88 ? -0.297 -0.507 20.042 1.00 88.69 88 PHE A CA 1
ATOM 705 C C . PHE A 1 88 ? -0.833 -1.650 19.189 1.00 88.69 88 PHE A C 1
ATOM 707 O O . PHE A 1 88 ? -1.720 -1.496 18.354 1.00 88.69 88 PHE A O 1
ATOM 714 N N . ASP A 1 89 ? -0.310 -2.843 19.442 1.00 85.00 89 ASP A N 1
ATOM 715 C CA . ASP A 1 89 ? -0.813 -4.066 18.846 1.00 85.00 89 ASP A CA 1
ATOM 716 C C . ASP A 1 89 ? -1.211 -5.086 19.908 1.00 85.00 89 ASP A C 1
ATOM 718 O O . ASP A 1 89 ? -0.617 -5.185 20.985 1.00 85.00 89 ASP A O 1
ATOM 722 N N . ILE A 1 90 ? -2.217 -5.887 19.564 1.00 83.50 90 ILE A N 1
ATOM 723 C CA . ILE A 1 90 ? -2.717 -6.970 20.402 1.00 83.50 90 ILE A CA 1
ATOM 724 C C . ILE A 1 90 ? -2.138 -8.272 19.867 1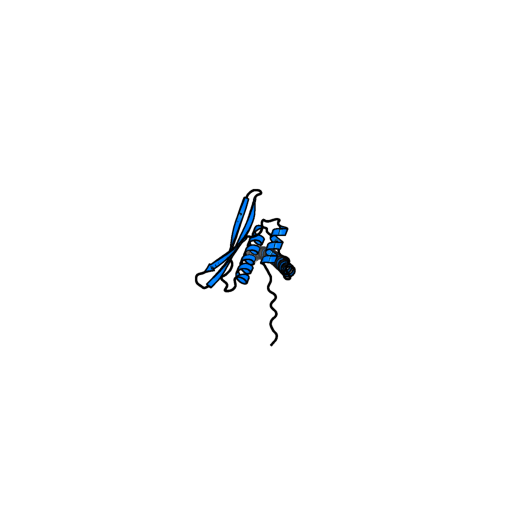.00 83.50 90 ILE A C 1
ATOM 726 O O . ILE A 1 90 ? -2.416 -8.673 18.737 1.00 83.50 90 ILE A O 1
ATOM 730 N N . ARG A 1 91 ? -1.327 -8.937 20.694 1.00 80.31 91 ARG A N 1
ATOM 731 C CA . ARG A 1 91 ? -0.792 -10.265 20.386 1.00 80.31 91 ARG A CA 1
ATOM 732 C C . ARG A 1 91 ? -1.890 -11.310 20.559 1.00 80.31 91 ARG A C 1
ATOM 734 O O . ARG A 1 91 ? -2.091 -11.814 21.659 1.00 80.31 91 ARG A O 1
ATOM 741 N N . ASP A 1 92 ? -2.604 -11.611 19.485 1.00 79.81 92 ASP A N 1
ATOM 742 C CA . ASP A 1 92 ? -3.493 -12.767 19.406 1.00 79.81 92 ASP A CA 1
ATOM 743 C C . ASP A 1 92 ? -2.837 -13.928 18.637 1.00 79.81 92 ASP A C 1
ATOM 745 O O . ASP A 1 92 ? -1.691 -13.831 18.191 1.00 79.81 92 ASP A O 1
ATOM 749 N N . ALA A 1 93 ? -3.558 -15.043 18.487 1.00 74.81 93 ALA A N 1
ATOM 750 C CA . ALA A 1 93 ? -3.065 -16.219 17.767 1.00 74.81 93 ALA A CA 1
ATOM 751 C C . ALA A 1 93 ? -2.639 -15.911 16.318 1.00 74.81 93 ALA A C 1
ATOM 753 O O . ALA A 1 93 ? -1.776 -16.593 15.770 1.00 74.81 93 ALA A O 1
ATOM 754 N N . ASN A 1 94 ? -3.199 -14.858 15.717 1.00 75.62 94 ASN A N 1
ATOM 755 C CA . ASN A 1 94 ? -2.929 -14.462 14.342 1.00 75.62 94 ASN A CA 1
ATOM 756 C C . ASN A 1 94 ? -1.874 -13.352 14.241 1.00 75.62 94 ASN A C 1
ATOM 758 O O . ASN A 1 94 ? -1.426 -13.053 13.136 1.00 75.62 94 ASN A O 1
ATOM 762 N N . TYR A 1 95 ? -1.440 -12.751 15.354 1.00 78.00 95 TYR A N 1
ATOM 763 C CA . TYR A 1 95 ? -0.527 -11.606 15.361 1.00 78.00 95 TYR A CA 1
ATOM 764 C C . TYR A 1 95 ? 0.799 -11.893 14.652 1.00 78.00 95 TYR A C 1
ATOM 766 O O . TYR A 1 95 ? 1.239 -11.109 13.810 1.00 78.00 95 TYR A O 1
ATOM 774 N N . ILE A 1 96 ? 1.415 -13.040 14.955 1.00 77.25 96 ILE A N 1
ATOM 775 C CA . ILE A 1 96 ? 2.693 -13.442 14.353 1.00 77.25 96 ILE A CA 1
ATOM 776 C C . ILE A 1 96 ? 2.522 -13.640 12.844 1.00 77.25 96 ILE A C 1
ATOM 778 O O . ILE A 1 96 ? 3.312 -13.109 12.067 1.00 77.25 96 ILE A O 1
ATOM 782 N N . GLY A 1 97 ? 1.458 -14.338 12.431 1.00 79.50 97 GLY A N 1
ATOM 783 C CA . GLY A 1 97 ? 1.141 -14.560 11.020 1.00 79.50 97 GLY A CA 1
ATOM 784 C C . GLY A 1 97 ? 0.884 -13.251 10.277 1.00 79.50 97 GLY A C 1
ATOM 785 O O . GLY A 1 97 ? 1.493 -13.002 9.242 1.00 79.50 97 GLY A O 1
ATOM 786 N N . LYS A 1 98 ? 0.056 -12.363 10.838 1.00 85.06 98 LYS A N 1
ATOM 787 C CA . LYS A 1 98 ? -0.228 -11.040 10.269 1.00 85.06 98 LYS A CA 1
ATOM 788 C C . LYS A 1 98 ? 1.051 -10.235 10.052 1.00 85.06 98 LYS A C 1
ATOM 790 O O . LYS A 1 98 ? 1.229 -9.672 8.976 1.00 85.06 98 LYS A O 1
ATOM 795 N N . ASN A 1 99 ? 1.935 -10.180 11.049 1.00 83.06 99 ASN A N 1
ATOM 796 C CA . ASN A 1 99 ? 3.177 -9.420 10.935 1.00 83.06 99 ASN A CA 1
ATOM 797 C C . ASN A 1 99 ? 4.142 -10.052 9.924 1.00 83.06 99 ASN A C 1
ATOM 799 O O . ASN A 1 99 ? 4.765 -9.346 9.139 1.00 83.06 99 ASN A O 1
ATOM 803 N N . TYR A 1 100 ? 4.219 -11.385 9.896 1.00 84.56 100 TYR A N 1
ATOM 804 C CA . TYR A 1 100 ? 4.997 -12.116 8.902 1.00 84.56 100 TYR A CA 1
ATOM 805 C C . TYR A 1 100 ? 4.528 -11.807 7.473 1.00 84.56 100 TYR A C 1
ATOM 807 O O . TYR A 1 100 ? 5.336 -11.403 6.639 1.00 84.56 100 TYR A O 1
ATOM 815 N N . PHE A 1 101 ? 3.223 -11.914 7.202 1.00 89.25 101 PHE A N 1
ATOM 816 C CA . PHE A 1 101 ? 2.671 -11.604 5.883 1.00 89.25 101 PHE A CA 1
ATOM 817 C C . PHE A 1 101 ? 2.828 -10.132 5.518 1.00 89.25 101 PHE A C 1
ATOM 819 O O . PHE A 1 101 ? 3.186 -9.839 4.383 1.00 89.25 101 PHE A O 1
ATOM 826 N N . LYS A 1 102 ? 2.620 -9.211 6.465 1.00 92.06 102 LYS A N 1
ATOM 827 C CA . LYS A 1 102 ? 2.855 -7.782 6.234 1.00 92.06 102 LYS A CA 1
ATOM 828 C C . LYS A 1 102 ? 4.295 -7.529 5.781 1.00 92.06 102 LYS A C 1
ATOM 830 O O . LYS A 1 102 ? 4.498 -6.934 4.733 1.00 92.06 102 LYS A O 1
ATOM 835 N N . ASN A 1 103 ? 5.276 -8.066 6.504 1.00 92.56 103 ASN A N 1
ATOM 836 C CA . ASN A 1 103 ? 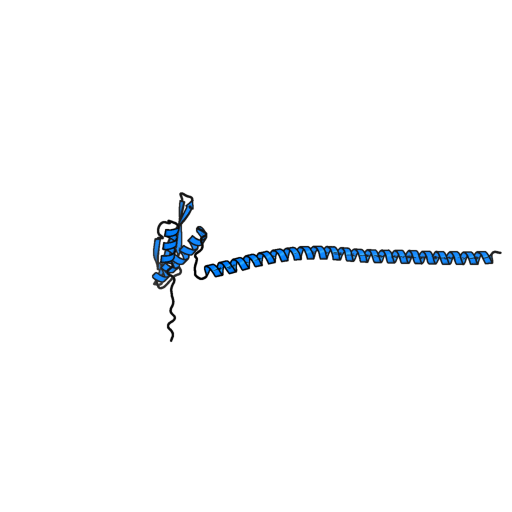6.686 -7.910 6.149 1.00 92.56 103 ASN A CA 1
ATOM 837 C C . ASN A 1 103 ? 7.014 -8.515 4.773 1.00 92.56 103 ASN A C 1
ATOM 839 O O . ASN A 1 103 ? 7.810 -7.950 4.025 1.00 92.56 103 ASN A O 1
ATOM 843 N N . LEU A 1 104 ? 6.404 -9.655 4.423 1.00 93.56 104 LEU A N 1
ATOM 844 C CA . LEU A 1 104 ? 6.545 -10.240 3.088 1.00 93.56 104 LEU A CA 1
ATOM 845 C C . LEU A 1 104 ? 5.971 -9.328 1.999 1.00 93.56 104 LEU A C 1
ATOM 847 O O . LEU A 1 104 ? 6.624 -9.142 0.973 1.00 93.56 104 LEU A O 1
ATOM 851 N N . TYR A 1 105 ? 4.787 -8.753 2.220 1.00 95.38 105 TYR A N 1
ATOM 852 C CA . TYR A 1 105 ? 4.175 -7.802 1.292 1.00 95.38 105 TYR A CA 1
ATOM 853 C C . TYR A 1 105 ? 5.023 -6.542 1.130 1.00 95.38 105 TYR A C 1
ATOM 855 O O . TYR A 1 105 ? 5.287 -6.143 -0.001 1.00 95.38 105 TYR A O 1
ATOM 863 N N . ASP A 1 106 ? 5.504 -5.964 2.228 1.00 95.00 106 ASP A N 1
ATOM 864 C CA . ASP A 1 106 ? 6.353 -4.771 2.200 1.00 95.00 106 ASP A CA 1
ATOM 865 C C . ASP A 1 106 ? 7.655 -5.051 1.424 1.00 95.00 106 ASP A C 1
ATOM 867 O O . ASP A 1 106 ? 8.053 -4.275 0.554 1.00 95.00 106 ASP A O 1
ATOM 871 N N . SER A 1 107 ? 8.278 -6.215 1.650 1.00 96.06 107 SER A N 1
ATOM 872 C CA . SER A 1 107 ? 9.471 -6.639 0.906 1.00 96.06 107 SER A CA 1
ATOM 873 C C . SER A 1 107 ? 9.196 -6.867 -0.584 1.00 96.06 107 SER A C 1
ATOM 875 O O . SER A 1 107 ? 10.006 -6.476 -1.426 1.00 96.06 107 SER A O 1
ATOM 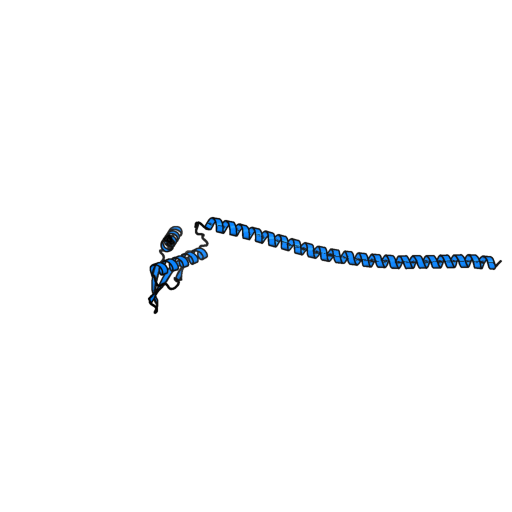877 N N . ALA A 1 108 ? 8.071 -7.496 -0.928 1.00 96.19 108 ALA A N 1
ATOM 878 C CA . ALA A 1 108 ? 7.678 -7.716 -2.317 1.00 96.19 108 ALA A CA 1
ATOM 879 C C . ALA A 1 108 ? 7.378 -6.393 -3.038 1.00 96.19 108 ALA A C 1
ATOM 881 O O . ALA A 1 108 ? 7.796 -6.216 -4.180 1.00 96.19 108 ALA A O 1
ATOM 882 N N . SER A 1 109 ? 6.715 -5.459 -2.353 1.00 96.31 109 SER A N 1
ATOM 883 C CA . SER A 1 109 ? 6.423 -4.115 -2.854 1.00 96.31 109 SER A CA 1
ATOM 884 C C . SER A 1 109 ? 7.707 -3.349 -3.176 1.00 96.31 109 SER A C 1
ATOM 886 O O . SER A 1 109 ? 7.850 -2.812 -4.271 1.00 96.31 109 SER A O 1
ATOM 888 N N . GLN A 1 110 ? 8.695 -3.389 -2.274 1.00 97.06 110 GLN A N 1
ATOM 889 C CA . GLN A 1 110 ? 9.985 -2.742 -2.512 1.00 97.06 110 GLN A CA 1
ATOM 890 C C . GLN A 1 110 ? 10.698 -3.320 -3.741 1.00 97.06 110 GLN A C 1
ATOM 892 O O . GLN A 1 110 ? 11.122 -2.573 -4.617 1.00 97.06 110 GLN A O 1
ATOM 897 N N . LYS A 1 111 ? 10.765 -4.654 -3.855 1.00 96.94 111 LYS A N 1
ATOM 898 C CA . LYS A 1 111 ? 11.382 -5.319 -5.016 1.00 96.94 111 LYS A CA 1
ATOM 899 C C . LYS A 1 111 ? 10.690 -4.965 -6.330 1.00 96.94 111 LYS A C 1
ATOM 901 O O . LYS A 1 111 ? 11.349 -4.860 -7.361 1.00 96.94 111 LYS A O 1
ATOM 906 N N . TYR A 1 112 ? 9.367 -4.818 -6.306 1.00 97.56 112 TYR A N 1
ATOM 907 C CA . TYR A 1 112 ? 8.606 -4.405 -7.477 1.00 97.56 112 TYR A CA 1
ATOM 908 C C . TYR A 1 112 ? 8.974 -2.983 -7.918 1.00 97.56 112 TYR A C 1
ATOM 910 O O . TYR A 1 112 ? 9.198 -2.763 -9.108 1.00 97.56 112 TYR A O 1
ATOM 918 N N . GLU A 1 113 ? 9.080 -2.035 -6.984 1.00 97.56 113 GLU A N 1
ATOM 919 C CA . GLU A 1 113 ? 9.496 -0.665 -7.309 1.00 97.56 113 GLU A CA 1
ATOM 920 C C . GLU A 1 113 ? 10.927 -0.612 -7.855 1.00 97.56 113 GLU A C 1
ATOM 922 O O . GLU A 1 113 ? 11.177 0.066 -8.854 1.00 97.56 113 GLU A O 1
ATOM 927 N N . ASP A 1 114 ? 11.850 -1.380 -7.273 1.00 97.62 114 ASP A N 1
ATOM 928 C CA . ASP A 1 114 ? 13.228 -1.475 -7.766 1.00 97.62 114 ASP A CA 1
ATOM 929 C C . ASP A 1 114 ? 13.255 -1.994 -9.217 1.00 97.62 114 ASP A C 1
ATOM 931 O O . ASP A 1 114 ? 13.817 -1.350 -10.108 1.00 97.62 114 ASP A O 1
ATOM 935 N N . PHE A 1 115 ? 12.546 -3.096 -9.493 1.00 98.06 115 PHE A N 1
ATOM 936 C CA . PHE A 1 115 ? 12.440 -3.671 -10.838 1.00 98.06 115 PHE A CA 1
ATOM 937 C C . PHE A 1 115 ? 11.785 -2.713 -11.843 1.00 98.06 115 PHE A C 1
ATOM 939 O O . PHE A 1 115 ? 12.212 -2.599 -12.994 1.00 98.06 115 PHE A O 1
ATOM 946 N N . ARG A 1 116 ? 10.743 -1.991 -11.420 1.00 98.12 116 ARG A N 1
ATOM 947 C CA . ARG A 1 116 ? 10.064 -0.994 -12.253 1.00 98.12 116 ARG A CA 1
ATOM 948 C C . ARG A 1 116 ? 11.011 0.137 -12.657 1.00 98.12 116 ARG A C 1
ATOM 950 O O . ARG A 1 116 ? 10.986 0.570 -13.811 1.00 98.12 116 ARG A O 1
ATOM 957 N N . ASN A 1 117 ? 11.848 0.599 -11.731 1.00 97.94 117 ASN A N 1
ATOM 958 C CA . ASN A 1 117 ? 12.841 1.633 -12.003 1.00 97.94 117 ASN A CA 1
ATOM 959 C C . ASN A 1 117 ? 13.917 1.143 -12.981 1.00 97.94 117 ASN A C 1
ATOM 961 O O . ASN A 1 117 ? 14.235 1.855 -13.938 1.00 97.94 117 ASN A O 1
ATOM 965 N N . GLU A 1 118 ? 14.424 -0.080 -12.798 1.00 98.00 118 GLU A N 1
ATOM 966 C CA . GLU A 1 118 ? 15.369 -0.706 -13.734 1.00 98.00 118 GLU A CA 1
ATOM 967 C C . GLU A 1 118 ? 14.780 -0.821 -15.144 1.00 98.00 118 GLU A C 1
ATOM 969 O O . GLU A 1 118 ? 15.420 -0.434 -16.125 1.00 98.00 118 GLU A O 1
ATOM 974 N N . TYR A 1 119 ? 13.531 -1.275 -15.255 1.00 98.19 119 TYR A N 1
ATOM 975 C CA . TYR A 1 119 ? 12.838 -1.380 -16.535 1.00 98.19 119 TYR A CA 1
ATOM 976 C C . TYR A 1 119 ? 12.718 -0.026 -17.251 1.00 98.19 119 TYR A C 1
ATOM 978 O O . TYR A 1 119 ? 12.977 0.071 -18.454 1.00 98.19 119 TYR A O 1
ATOM 986 N N . GLU A 1 120 ? 12.359 1.042 -16.536 1.00 98.25 120 GLU A N 1
ATOM 987 C CA . GLU A 1 120 ? 12.260 2.378 -17.131 1.00 98.25 120 GLU A CA 1
ATOM 988 C C . GLU A 1 120 ? 13.625 2.937 -17.564 1.00 98.25 120 GLU A C 1
ATOM 990 O O . GLU A 1 120 ? 13.701 3.634 -18.582 1.00 98.25 120 GLU A O 1
ATOM 995 N N . MET A 1 121 ? 14.715 2.615 -16.857 1.00 98.12 121 MET A N 1
ATOM 996 C CA . MET A 1 121 ? 16.068 2.943 -17.325 1.00 98.12 121 MET A CA 1
ATOM 997 C C . MET A 1 121 ? 16.405 2.191 -18.612 1.00 98.12 121 MET A C 1
ATOM 999 O O . MET A 1 121 ? 16.744 2.823 -19.617 1.00 98.12 121 MET A O 1
ATOM 1003 N N . LEU A 1 122 ? 16.208 0.872 -18.625 1.00 98.19 122 LEU A N 1
ATOM 1004 C CA . LEU A 1 122 ? 16.495 0.029 -19.785 1.00 98.19 122 LEU A CA 1
ATOM 1005 C C . LEU A 1 122 ? 15.702 0.473 -21.024 1.00 98.19 122 LEU A C 1
ATOM 1007 O O . LEU A 1 122 ? 16.218 0.524 -22.141 1.00 98.19 122 LEU A O 1
ATOM 1011 N N . LYS A 1 123 ? 14.441 0.866 -20.835 1.00 98.12 123 LYS A N 1
ATOM 1012 C CA . LYS A 1 123 ? 13.585 1.400 -21.899 1.00 98.12 123 LYS A CA 1
ATOM 1013 C C . LYS A 1 123 ? 14.146 2.687 -22.511 1.00 98.12 123 LYS A C 1
ATOM 1015 O O . LYS A 1 123 ? 14.088 2.858 -23.733 1.00 98.12 123 LYS A O 1
ATOM 1020 N N . LYS A 1 124 ? 14.701 3.589 -21.692 1.00 97.81 124 LYS A N 1
ATOM 1021 C CA . LYS A 1 124 ? 15.360 4.819 -22.167 1.00 97.81 124 LYS A CA 1
ATOM 1022 C C . LYS A 1 124 ? 16.640 4.500 -22.935 1.00 97.81 124 LYS A C 1
ATOM 1024 O O . LYS A 1 124 ? 16.830 5.038 -24.025 1.00 97.81 124 LYS A O 1
ATOM 1029 N N . GLU A 1 125 ? 17.473 3.606 -22.410 1.00 97.94 125 GLU A N 1
ATOM 1030 C CA . GLU A 1 125 ? 18.708 3.161 -23.069 1.00 97.94 125 GLU A CA 1
ATOM 1031 C C . GLU A 1 125 ? 18.419 2.523 -24.427 1.00 97.94 125 GLU A C 1
ATOM 1033 O O . GLU A 1 125 ? 19.010 2.906 -25.437 1.00 97.94 125 GLU A O 1
ATOM 1038 N N . HIS A 1 126 ? 17.425 1.638 -24.494 1.00 97.88 126 HIS A N 1
ATOM 1039 C CA . HIS A 1 126 ? 16.984 1.034 -25.745 1.00 97.88 126 HIS A CA 1
ATOM 1040 C C . HIS A 1 126 ? 16.508 2.089 -26.761 1.00 97.88 126 HIS A C 1
ATOM 1042 O O . HIS A 1 126 ? 16.835 2.013 -27.946 1.00 97.88 126 HIS A O 1
ATOM 1048 N N . ALA A 1 127 ? 15.771 3.115 -26.322 1.00 98.12 127 ALA A N 1
ATOM 1049 C CA . ALA A 1 127 ? 15.340 4.204 -27.201 1.00 98.12 127 ALA A CA 1
ATOM 1050 C C . ALA A 1 127 ? 16.514 5.050 -27.729 1.00 98.12 127 ALA A C 1
ATOM 1052 O O . ALA A 1 127 ? 16.467 5.546 -28.859 1.00 98.12 127 ALA A O 1
ATOM 1053 N N . VAL A 1 128 ? 17.567 5.234 -26.930 1.00 98.00 128 VAL A N 1
ATOM 1054 C CA . VAL A 1 128 ? 18.813 5.887 -27.359 1.00 98.00 128 VAL A CA 1
ATOM 1055 C C . VAL A 1 128 ? 19.545 5.013 -28.376 1.00 98.00 128 VAL A C 1
ATOM 1057 O O . VAL A 1 128 ? 19.848 5.482 -29.473 1.00 98.00 128 VAL A O 1
ATOM 1060 N N . LEU A 1 129 ? 19.741 3.731 -28.066 1.00 98.00 129 LEU A N 1
ATOM 1061 C CA . LEU A 1 129 ? 20.422 2.781 -28.943 1.00 98.00 129 LEU A CA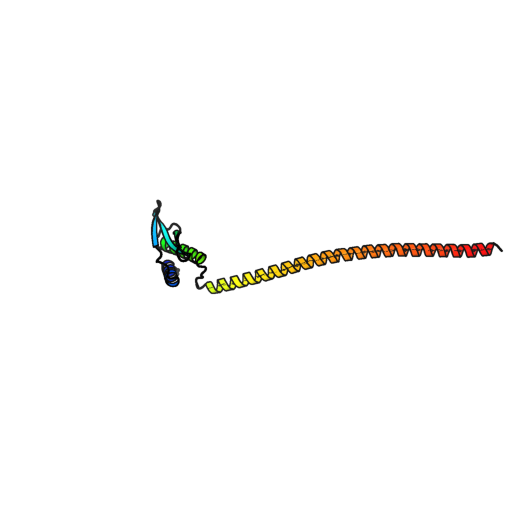 1
ATOM 1062 C C . LEU A 1 129 ? 19.724 2.658 -30.302 1.00 98.00 129 LEU A C 1
ATOM 1064 O O . LEU A 1 129 ? 20.374 2.709 -31.343 1.00 98.00 129 LEU A O 1
ATOM 1068 N N . LYS A 1 130 ? 18.389 2.586 -30.309 1.00 98.06 130 LYS A N 1
ATOM 1069 C CA . LYS A 1 130 ? 17.587 2.543 -31.537 1.00 98.06 130 LYS A CA 1
ATOM 1070 C C . LYS A 1 130 ? 17.805 3.775 -32.422 1.00 98.06 130 LYS A C 1
ATOM 1072 O O . LYS A 1 130 ? 17.850 3.646 -33.645 1.00 98.06 130 LYS A O 1
ATOM 1077 N N . ARG A 1 131 ? 17.951 4.965 -31.826 1.00 98.06 131 ARG A N 1
ATOM 1078 C CA . ARG A 1 131 ? 18.250 6.203 -32.569 1.00 98.06 131 ARG A CA 1
ATOM 1079 C C . ARG A 1 131 ? 19.654 6.179 -33.163 1.00 98.06 131 ARG A C 1
ATOM 1081 O O . ARG A 1 131 ? 19.796 6.485 -34.343 1.00 98.06 131 ARG A O 1
ATOM 1088 N N . PHE A 1 132 ? 20.657 5.772 -32.386 1.00 97.81 132 PHE A N 1
ATOM 1089 C CA . PHE A 1 132 ? 22.027 5.637 -32.888 1.00 97.81 132 PHE A CA 1
ATOM 1090 C C . PHE A 1 132 ? 22.126 4.620 -34.020 1.00 97.81 132 PHE A C 1
ATOM 1092 O O . PHE A 1 132 ? 22.720 4.913 -35.051 1.00 97.81 132 PHE A O 1
ATOM 1099 N N . HIS A 1 133 ? 21.482 3.462 -33.870 1.00 97.56 133 HIS A N 1
ATOM 1100 C CA . HIS A 1 133 ? 21.458 2.442 -34.910 1.00 97.56 133 HIS A CA 1
ATOM 1101 C C . HIS A 1 133 ? 20.872 2.977 -36.222 1.00 97.56 133 HIS A C 1
ATOM 1103 O O . HIS A 1 133 ? 21.460 2.781 -37.281 1.00 97.56 133 HIS A O 1
ATOM 1109 N N . LYS A 1 134 ? 19.756 3.716 -36.151 1.00 97.94 134 LYS A N 1
ATOM 1110 C CA . LYS A 1 134 ? 19.177 4.371 -37.329 1.00 97.94 134 LYS A CA 1
ATOM 1111 C C . LYS A 1 134 ? 20.155 5.369 -37.962 1.00 97.94 134 LYS A C 1
ATOM 1113 O O . LYS A 1 134 ? 20.382 5.303 -39.162 1.00 97.94 134 LYS A O 1
ATOM 1118 N N . SER A 1 135 ? 20.767 6.237 -37.156 1.00 98.06 135 SER A N 1
ATOM 1119 C CA . SER A 1 135 ? 21.736 7.227 -37.646 1.00 98.06 135 SER A CA 1
ATOM 1120 C C . SER A 1 135 ? 22.924 6.582 -38.363 1.00 98.06 135 SER A C 1
ATOM 1122 O O . SER A 1 135 ? 23.362 7.090 -39.390 1.00 98.06 135 SER A O 1
ATOM 1124 N N . LEU A 1 136 ? 23.432 5.460 -37.843 1.00 97.75 136 LEU A N 1
ATOM 1125 C CA . LEU A 1 136 ? 24.538 4.722 -38.458 1.00 97.75 136 LEU A CA 1
ATOM 1126 C C . LEU A 1 136 ? 24.150 4.110 -39.807 1.00 97.75 136 LEU A C 1
ATOM 1128 O O . LEU A 1 136 ? 24.967 4.099 -40.724 1.00 97.75 136 LEU A O 1
ATOM 1132 N N . LEU A 1 137 ? 22.917 3.616 -39.950 1.00 98.00 137 LEU A N 1
ATOM 1133 C CA . LEU A 1 137 ? 22.418 3.139 -41.242 1.00 98.00 137 LEU A CA 1
ATOM 1134 C C . LEU A 1 137 ? 22.322 4.293 -42.250 1.00 98.00 137 LEU A C 1
ATOM 1136 O O . LEU A 1 137 ? 22.814 4.156 -43.367 1.00 98.00 137 LEU A O 1
ATOM 1140 N N . ASP A 1 138 ? 21.787 5.442 -41.828 1.00 97.75 138 ASP A N 1
ATOM 1141 C CA . ASP A 1 138 ? 21.673 6.635 -42.677 1.00 97.75 138 ASP A CA 1
ATOM 1142 C C . ASP A 1 138 ? 23.058 7.178 -43.104 1.00 97.75 138 ASP A C 1
ATOM 1144 O O . ASP A 1 138 ? 23.227 7.719 -44.196 1.00 97.75 138 ASP A O 1
ATOM 1148 N N . GLU A 1 139 ? 24.073 7.084 -42.242 1.00 98.00 139 GLU A N 1
ATOM 1149 C CA . GLU A 1 139 ? 25.453 7.479 -42.557 1.00 98.00 139 GLU A CA 1
ATOM 1150 C C . GLU A 1 139 ? 26.149 6.481 -43.488 1.00 98.00 139 GLU A C 1
ATOM 1152 O O . GLU A 1 139 ? 26.766 6.891 -44.471 1.00 98.00 139 GLU A O 1
ATOM 1157 N N . ARG A 1 140 ? 25.978 5.175 -43.253 1.00 97.75 140 ARG A N 1
ATOM 1158 C CA . ARG A 1 140 ? 26.457 4.126 -44.163 1.00 97.75 140 ARG A CA 1
ATOM 1159 C C . ARG A 1 140 ? 25.909 4.328 -45.575 1.00 97.75 140 ARG A C 1
ATOM 1161 O O . ARG A 1 140 ? 26.667 4.241 -46.537 1.00 97.75 140 ARG A O 1
ATOM 1168 N N . ASP A 1 141 ? 24.609 4.583 -45.702 1.00 98.06 141 ASP A N 1
ATOM 1169 C CA . ASP A 1 141 ? 23.960 4.731 -47.007 1.00 98.06 141 ASP A CA 1
ATOM 1170 C C . ASP A 1 141 ? 24.462 5.978 -47.752 1.00 98.06 141 ASP A C 1
ATOM 1172 O O . ASP A 1 141 ? 24.679 5.922 -48.963 1.00 98.06 141 ASP A O 1
ATOM 1176 N N . ARG A 1 142 ? 24.752 7.068 -47.026 1.00 97.81 142 ARG A N 1
ATOM 1177 C CA . ARG A 1 142 ? 25.419 8.258 -47.583 1.00 97.81 142 ARG A CA 1
ATOM 1178 C C . ARG A 1 142 ? 26.824 7.949 -48.094 1.00 97.81 142 ARG A C 1
ATOM 1180 O O . ARG A 1 142 ? 27.109 8.222 -49.253 1.00 97.81 142 ARG A O 1
ATOM 1187 N N . ILE A 1 143 ? 27.658 7.295 -47.284 1.00 97.75 143 ILE A N 1
ATOM 1188 C CA . ILE A 1 143 ? 29.024 6.912 -47.683 1.00 97.75 143 ILE A CA 1
ATOM 1189 C C . ILE A 1 143 ? 29.006 6.009 -48.924 1.00 97.75 143 ILE A C 1
ATOM 1191 O O . ILE A 1 143 ? 29.829 6.171 -49.823 1.00 97.75 143 ILE A O 1
ATOM 1195 N N . LEU A 1 144 ? 28.068 5.058 -48.997 1.00 97.56 144 LEU A N 1
ATOM 1196 C CA . LEU A 1 144 ? 27.918 4.193 -50.169 1.00 97.56 144 LEU A CA 1
ATOM 1197 C C . LEU A 1 144 ? 27.538 4.986 -51.425 1.00 97.56 144 LEU A C 1
ATOM 1199 O O . LEU A 1 144 ? 28.043 4.682 -52.507 1.00 97.56 144 LEU A O 1
ATOM 1203 N N . SER A 1 145 ? 26.673 5.994 -51.293 1.00 97.69 145 SER A N 1
ATOM 1204 C CA . SER A 1 145 ? 26.325 6.898 -52.391 1.00 97.69 145 SER A CA 1
ATOM 1205 C C . SER A 1 145 ? 27.547 7.676 -52.882 1.00 97.69 145 SER A C 1
ATOM 1207 O O . SER A 1 145 ? 27.876 7.600 -54.067 1.00 97.69 145 SER A O 1
ATOM 1209 N N . ASP A 1 146 ? 28.266 8.338 -51.972 1.00 97.81 146 ASP A N 1
ATOM 1210 C CA . ASP A 1 146 ? 29.459 9.134 -52.292 1.00 97.81 146 ASP A CA 1
ATOM 1211 C C . ASP A 1 146 ? 30.536 8.271 -52.963 1.00 97.81 146 ASP A C 1
ATOM 1213 O O . ASP A 1 146 ? 31.144 8.648 -53.967 1.00 97.81 146 ASP A O 1
ATOM 1217 N N . TRP A 1 147 ? 30.748 7.057 -52.453 1.00 97.62 147 TRP A N 1
ATOM 1218 C CA . TRP A 1 147 ? 31.708 6.122 -53.025 1.00 97.62 147 TRP A CA 1
ATOM 1219 C C . TRP A 1 147 ? 31.333 5.678 -54.444 1.00 97.62 147 TRP A C 1
ATOM 1221 O O . TRP A 1 147 ? 32.207 5.576 -55.310 1.00 97.62 147 TRP A O 1
ATOM 1231 N N . ASN A 1 148 ? 30.045 5.441 -54.711 1.00 97.44 148 ASN A N 1
ATOM 1232 C CA . ASN A 1 148 ? 29.570 5.120 -56.056 1.00 97.44 148 ASN A CA 1
ATOM 1233 C C . ASN A 1 148 ? 29.779 6.295 -57.024 1.00 97.44 148 ASN A C 1
ATOM 1235 O O . ASN A 1 148 ? 30.170 6.072 -58.172 1.00 97.44 148 ASN A O 1
ATOM 1239 N N . GLU A 1 149 ? 29.575 7.532 -56.570 1.00 97.62 149 GLU A N 1
ATOM 1240 C CA . GLU A 1 149 ? 29.801 8.739 -57.370 1.00 97.62 149 GLU A CA 1
ATOM 1241 C C . GLU A 1 149 ? 31.288 8.956 -57.688 1.00 97.62 149 GLU A C 1
ATOM 1243 O O . GLU A 1 149 ? 31.653 9.185 -58.848 1.00 97.62 149 GLU A O 1
ATOM 1248 N N . ILE A 1 150 ? 32.165 8.805 -56.689 1.00 97.25 150 ILE A N 1
ATOM 1249 C CA . ILE A 1 150 ? 33.621 8.865 -56.875 1.00 97.25 150 ILE A CA 1
ATOM 1250 C C . ILE A 1 150 ? 34.063 7.798 -57.877 1.00 97.25 150 ILE A C 1
ATOM 1252 O O . ILE A 1 150 ? 34.778 8.097 -58.834 1.00 97.25 150 ILE A O 1
ATOM 1256 N N . ARG A 1 151 ? 33.599 6.555 -57.708 1.00 97.38 151 ARG A N 1
ATOM 1257 C CA . ARG A 1 151 ? 33.901 5.452 -58.627 1.00 97.38 151 ARG A CA 1
ATOM 1258 C C . ARG A 1 151 ? 33.446 5.757 -60.054 1.00 97.38 151 ARG A C 1
ATOM 1260 O O . ARG A 1 151 ? 34.208 5.521 -60.991 1.00 97.38 151 ARG A O 1
ATOM 1267 N N . ALA A 1 152 ? 32.232 6.274 -60.232 1.00 96.56 152 ALA A N 1
ATOM 1268 C CA . ALA A 1 152 ? 31.720 6.651 -61.547 1.00 96.56 152 ALA A CA 1
ATOM 1269 C C . ALA A 1 152 ? 32.566 7.764 -62.185 1.00 96.56 152 ALA A C 1
ATOM 1271 O O . ALA A 1 152 ? 32.857 7.715 -63.380 1.00 96.56 152 ALA A O 1
ATOM 1272 N N . SER A 1 153 ? 32.999 8.741 -61.387 1.00 96.31 153 SER A N 1
ATOM 1273 C CA . SER A 1 153 ? 33.845 9.851 -61.837 1.00 96.31 153 SER A CA 1
ATOM 1274 C C . SER A 1 153 ? 35.237 9.376 -62.257 1.00 96.31 153 SER A C 1
ATOM 1276 O O . SER A 1 153 ? 35.702 9.744 -63.333 1.00 96.31 153 SER A O 1
ATOM 1278 N N . ILE A 1 154 ? 35.862 8.481 -61.484 1.00 95.94 154 ILE A N 1
ATOM 1279 C CA . ILE A 1 154 ? 37.128 7.828 -61.860 1.00 95.94 154 ILE A CA 1
ATOM 1280 C C . ILE A 1 154 ? 36.970 7.061 -63.179 1.00 95.94 154 ILE A C 1
ATOM 1282 O O . ILE A 1 154 ? 37.809 7.196 -64.067 1.00 95.94 154 ILE A O 1
ATOM 1286 N N . GLY A 1 155 ? 35.875 6.308 -63.340 1.00 94.75 155 GLY A N 1
ATOM 1287 C CA . GLY A 1 155 ? 35.575 5.599 -64.587 1.00 94.75 155 GLY A CA 1
ATOM 1288 C C . GLY A 1 155 ? 35.476 6.536 -65.796 1.00 94.75 155 GLY A C 1
ATOM 1289 O O . GLY A 1 155 ? 36.025 6.237 -66.854 1.00 94.75 155 GLY A O 1
ATOM 1290 N N . LYS A 1 156 ? 34.850 7.710 -65.636 1.00 94.88 156 LYS A N 1
ATOM 1291 C CA . LYS A 1 156 ? 34.812 8.744 -66.685 1.00 94.88 156 LYS A CA 1
ATOM 1292 C C . LYS A 1 156 ? 36.208 9.279 -67.014 1.00 94.88 156 LYS A C 1
ATOM 1294 O O . LYS A 1 156 ? 36.533 9.388 -68.191 1.00 94.88 156 LYS A O 1
ATOM 1299 N N . C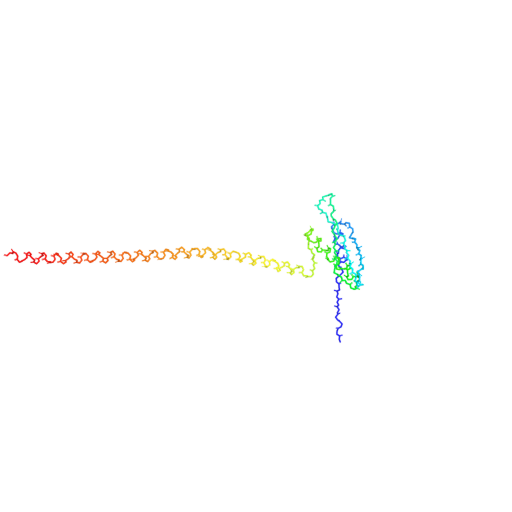YS A 1 157 ? 37.034 9.577 -66.009 1.00 93.12 157 CYS A N 1
ATOM 1300 C CA . CYS A 1 157 ? 38.409 10.040 -66.226 1.00 93.12 157 CYS A CA 1
ATOM 1301 C C . CYS A 1 157 ? 39.249 9.006 -66.988 1.00 93.12 157 CYS A C 1
ATOM 1303 O O . CYS A 1 157 ? 39.949 9.371 -67.926 1.00 93.12 157 CYS A O 1
ATOM 1305 N N . HIS A 1 158 ? 39.142 7.721 -66.631 1.00 92.81 158 HIS A N 1
ATOM 1306 C CA . HIS A 1 158 ? 39.817 6.637 -67.352 1.00 92.81 158 HIS A CA 1
ATOM 1307 C C . HIS A 1 158 ? 39.408 6.585 -68.829 1.00 92.81 158 HIS A C 1
ATOM 1309 O O . HIS A 1 158 ? 40.271 6.465 -69.693 1.00 92.81 158 HIS A O 1
ATOM 1315 N N . ASN A 1 159 ? 38.112 6.721 -69.128 1.00 91.38 159 ASN A N 1
ATOM 1316 C CA . ASN A 1 159 ? 37.626 6.729 -70.509 1.00 91.38 159 ASN A CA 1
ATOM 1317 C C . ASN A 1 159 ? 38.137 7.943 -71.302 1.00 91.38 159 ASN A C 1
ATOM 1319 O O . ASN A 1 159 ? 38.481 7.801 -72.470 1.00 91.38 159 ASN A O 1
ATOM 1323 N N . LEU A 1 160 ? 38.206 9.126 -70.679 1.00 91.75 160 LEU A N 1
ATOM 1324 C CA . LEU A 1 160 ? 38.735 10.335 -71.321 1.00 91.75 160 LEU A CA 1
ATOM 1325 C C . LEU A 1 160 ? 40.233 10.222 -71.626 1.00 91.75 160 LEU A C 1
ATOM 1327 O O . LEU A 1 160 ? 40.657 10.618 -72.707 1.00 91.75 160 LEU A O 1
ATOM 1331 N N . LEU A 1 161 ? 41.022 9.665 -70.700 1.00 88.94 161 LEU A N 1
ATOM 1332 C CA . LEU A 1 161 ? 42.448 9.408 -70.927 1.00 88.94 161 LEU A CA 1
ATOM 1333 C C . LEU A 1 161 ? 42.652 8.417 -72.078 1.00 88.94 161 LEU A C 1
ATOM 1335 O O . LEU A 1 161 ? 43.431 8.690 -72.982 1.00 88.94 161 LEU A O 1
ATOM 1339 N N . ALA A 1 162 ? 41.886 7.323 -72.097 1.00 83.19 162 ALA A N 1
ATOM 1340 C CA . ALA A 1 162 ? 41.947 6.346 -73.180 1.00 83.19 162 ALA A CA 1
ATOM 1341 C C . ALA A 1 162 ? 41.576 6.948 -74.550 1.00 83.19 162 ALA A C 1
ATOM 1343 O O . ALA A 1 162 ? 42.192 6.600 -75.551 1.00 83.19 162 ALA A O 1
ATOM 1344 N N . GLN A 1 163 ? 40.600 7.862 -74.604 1.00 78.06 163 GLN A N 1
ATOM 1345 C CA . GLN A 1 163 ? 40.234 8.554 -75.843 1.00 78.06 163 GLN A CA 1
ATOM 1346 C C . GLN A 1 163 ? 41.320 9.541 -76.298 1.00 78.06 163 GLN A C 1
ATOM 1348 O O . GLN A 1 163 ? 41.630 9.596 -77.481 1.00 78.06 163 GLN A O 1
ATOM 1353 N N . SER A 1 164 ? 41.933 10.278 -75.366 1.00 73.94 164 SER A N 1
ATOM 1354 C CA . SER A 1 164 ? 43.034 11.204 -75.664 1.00 73.94 164 SER A CA 1
ATOM 1355 C C . SER A 1 164 ? 44.266 10.493 -76.226 1.00 73.94 164 SER A C 1
ATOM 1357 O O . SER A 1 164 ? 44.925 11.035 -77.109 1.00 73.94 164 SER A O 1
ATOM 1359 N N . ASP A 1 165 ? 44.587 9.302 -75.716 1.00 67.00 165 ASP A N 1
ATOM 1360 C CA . ASP A 1 165 ? 45.700 8.501 -76.233 1.00 67.00 165 ASP A CA 1
ATOM 1361 C C . ASP A 1 165 ? 45.425 8.050 -77.678 1.00 67.00 165 ASP A C 1
ATOM 1363 O O . ASP A 1 165 ? 46.315 8.140 -78.520 1.00 67.00 165 ASP A O 1
ATOM 1367 N N . ILE A 1 166 ? 44.184 7.658 -77.997 1.00 67.44 166 ILE A N 1
ATOM 1368 C CA . ILE A 1 166 ? 43.769 7.285 -79.362 1.00 67.44 166 ILE A CA 1
ATOM 1369 C C . ILE A 1 166 ? 43.835 8.492 -80.309 1.00 67.44 166 ILE A C 1
ATOM 1371 O O . ILE A 1 166 ? 44.461 8.403 -81.363 1.00 67.44 166 ILE A O 1
ATOM 1375 N N . ASP A 1 167 ? 43.270 9.637 -79.914 1.00 63.50 167 ASP A N 1
ATOM 1376 C CA . ASP A 1 167 ? 43.234 10.842 -80.754 1.00 63.50 167 ASP A CA 1
ATOM 1377 C C . ASP A 1 167 ? 44.646 11.413 -81.021 1.00 63.50 167 ASP A C 1
ATOM 1379 O O . ASP A 1 167 ? 44.867 12.078 -82.032 1.00 63.50 167 ASP A O 1
ATOM 1383 N N . SER A 1 168 ? 45.622 11.142 -80.143 1.00 60.44 168 SER A N 1
ATOM 1384 C CA . SER A 1 168 ? 47.028 11.521 -80.352 1.00 60.44 168 SER A CA 1
ATOM 1385 C C . SER A 1 168 ? 47.800 10.600 -81.305 1.00 60.44 168 SER A C 1
ATOM 1387 O O . SER A 1 168 ? 48.798 11.036 -81.871 1.00 60.44 168 SER A O 1
ATOM 1389 N N . MET A 1 169 ? 47.344 9.359 -81.518 1.00 59.56 169 MET A N 1
ATOM 1390 C CA . MET A 1 169 ? 47.952 8.427 -82.481 1.00 59.56 169 MET A CA 1
ATOM 1391 C C . MET A 1 169 ? 47.453 8.637 -83.919 1.00 59.56 169 MET A C 1
ATOM 1393 O O . MET A 1 169 ? 48.140 8.232 -84.850 1.00 59.56 169 MET A O 1
ATOM 1397 N N . ASP A 1 170 ? 46.296 9.282 -84.101 1.00 55.31 170 ASP A N 1
ATOM 1398 C CA . ASP A 1 170 ? 45.713 9.610 -85.414 1.00 55.31 170 ASP A CA 1
ATOM 1399 C C . ASP A 1 170 ? 46.146 10.998 -85.953 1.00 55.31 170 ASP A C 1
ATOM 1401 O O . ASP A 1 170 ? 45.731 11.398 -87.044 1.00 55.31 170 ASP A O 1
ATOM 1405 N N . ALA A 1 171 ? 46.954 11.756 -85.197 1.00 54.69 171 ALA A N 1
ATOM 1406 C CA . ALA A 1 171 ? 47.389 13.120 -85.534 1.00 54.69 171 ALA A CA 1
ATOM 1407 C C . ALA A 1 171 ? 48.843 13.238 -86.056 1.00 54.69 171 ALA A C 1
ATOM 1409 O O . ALA A 1 171 ? 49.272 14.357 -86.352 1.00 54.69 171 ALA A O 1
ATOM 1410 N N . ASP A 1 172 ? 49.563 12.118 -86.194 1.00 45.28 172 ASP A N 1
ATOM 1411 C CA . ASP A 1 172 ? 50.891 11.984 -86.833 1.00 45.28 172 ASP A CA 1
ATOM 1412 C C . ASP A 1 172 ? 50.783 11.286 -88.206 1.00 45.28 172 ASP A C 1
ATOM 1414 O O . ASP A 1 172 ? 51.591 11.614 -89.110 1.00 45.28 172 ASP A O 1
#